Protein AF-A0A812EUV6-F1 (afdb_monomer_lite)

Sequence (77 aa):
MNLIKKMSVRIREIKGNKYLYYTYYEDGKKQEVYCGLASSSEAKRKALEAELDYLKKQKGVLLQRINETESKLNKIN

Organism: NCBI:txid1407055

pLDDT: mean 89.08, std 12.62, range [40.25, 97.25]

Radius of gyration: 17.29 Å; chains: 1; bounding box: 38×17×55 Å

Foldseek 3Di:
DPLADDWDWDWDDDPNWIWTWTWDDDPNDIDIDTQGTPPDPSSVVSNVVVVVVVVVVSVVVVVVVVVVVVVVVVVVD

Structure (mmCIF, N/CA/C/O backbone):
data_AF-A0A812EUV6-F1
#
_entry.id   AF-A0A812EUV6-F1
#
loop_
_atom_site.group_PDB
_atom_site.id
_atom_site.type_symbol
_atom_site.label_atom_id
_atom_site.label_alt_id
_atom_site.label_comp_id
_atom_site.label_asym_id
_atom_site.label_entity_id
_atom_site.label_seq_id
_atom_site.pdbx_PDB_ins_code
_atom_site.Cartn_x
_atom_site.Cartn_y
_atom_site.Cartn_z
_atom_site.occupancy
_atom_site.B_iso_or_equiv
_atom_site.auth_seq_id
_atom_site.auth_comp_id
_atom_site.auth_asym_id
_atom_site.auth_atom_id
_atom_site.pdbx_PDB_model_num
ATOM 1 N N . MET A 1 1 ? -13.805 -8.404 7.814 1.00 40.25 1 MET A N 1
ATOM 2 C CA . MET A 1 1 ? -12.934 -7.329 7.286 1.00 40.25 1 MET A CA 1
ATOM 3 C C . MET A 1 1 ? -11.492 -7.822 7.383 1.00 40.25 1 MET A C 1
ATOM 5 O O . MET A 1 1 ? -10.974 -7.936 8.482 1.00 40.25 1 MET A O 1
ATOM 9 N N . ASN A 1 2 ? -10.915 -8.275 6.264 1.00 42.88 2 ASN A N 1
ATOM 10 C CA . ASN A 1 2 ? -9.604 -8.940 6.212 1.00 42.88 2 ASN A CA 1
ATOM 11 C C . ASN A 1 2 ? -8.485 -7.905 6.378 1.00 42.88 2 ASN A C 1
ATOM 13 O O . ASN A 1 2 ? -8.133 -7.241 5.406 1.00 42.88 2 ASN A O 1
ATOM 17 N N . LEU A 1 3 ? -7.974 -7.736 7.600 1.00 45.09 3 LEU A N 1
ATOM 18 C CA . LEU A 1 3 ? -7.176 -6.560 7.951 1.00 45.09 3 LEU A CA 1
ATOM 19 C C . LEU A 1 3 ? -5.776 -6.487 7.332 1.00 45.09 3 LEU A C 1
ATOM 21 O O . LEU A 1 3 ? -5.181 -5.423 7.386 1.00 45.09 3 LEU A O 1
ATOM 25 N N . ILE A 1 4 ? -5.234 -7.547 6.731 1.00 51.91 4 ILE A N 1
ATOM 26 C CA . ILE A 1 4 ? -3.917 -7.483 6.078 1.00 51.91 4 ILE A CA 1
ATOM 27 C C . ILE A 1 4 ? -3.920 -8.423 4.868 1.00 51.91 4 ILE A C 1
ATOM 29 O O . ILE A 1 4 ? -3.355 -9.515 4.885 1.00 51.91 4 ILE A O 1
ATOM 33 N N . LYS A 1 5 ? -4.616 -8.045 3.790 1.00 55.53 5 LYS A N 1
ATOM 34 C CA . LYS A 1 5 ? -4.385 -8.705 2.497 1.00 55.53 5 LYS A CA 1
ATOM 35 C C . LYS A 1 5 ? -2.999 -8.292 1.984 1.00 55.53 5 LYS A C 1
ATOM 37 O O . LYS A 1 5 ? -2.669 -7.113 1.997 1.00 55.53 5 LYS A O 1
ATOM 42 N N . LYS A 1 6 ? -2.217 -9.288 1.544 1.00 64.44 6 LYS A N 1
ATOM 43 C CA . LYS A 1 6 ? -0.840 -9.195 1.018 1.00 64.44 6 LYS A CA 1
ATOM 44 C C . LYS A 1 6 ? -0.609 -7.917 0.194 1.00 64.44 6 LYS A C 1
ATOM 46 O O . LYS A 1 6 ? -1.026 -7.864 -0.964 1.00 64.44 6 LYS A O 1
ATOM 51 N N . MET A 1 7 ? 0.086 -6.941 0.775 1.00 76.69 7 MET A N 1
ATOM 52 C CA . MET A 1 7 ? 0.794 -5.914 0.013 1.00 76.69 7 MET A CA 1
ATOM 53 C C . MET A 1 7 ? 2.180 -6.444 -0.354 1.00 76.69 7 MET A C 1
ATOM 55 O O . MET A 1 7 ? 2.784 -7.193 0.415 1.00 76.69 7 MET A O 1
ATOM 59 N N . SER A 1 8 ? 2.661 -6.140 -1.553 1.00 87.31 8 SER A N 1
ATOM 60 C CA . SER A 1 8 ? 3.998 -6.567 -1.967 1.00 87.31 8 SER A CA 1
ATOM 61 C C . SER A 1 8 ? 4.442 -5.839 -3.218 1.00 87.31 8 SER A C 1
ATOM 63 O O . SER A 1 8 ? 3.661 -5.706 -4.166 1.00 87.31 8 SER A O 1
ATOM 65 N N . VAL A 1 9 ? 5.727 -5.515 -3.275 1.00 88.12 9 VAL A N 1
ATOM 66 C CA . VAL A 1 9 ? 6.400 -5.229 -4.537 1.00 88.12 9 VAL A CA 1
ATOM 67 C C . VAL A 1 9 ? 6.488 -6.521 -5.358 1.00 88.12 9 VAL A C 1
ATOM 69 O O . VAL A 1 9 ? 6.897 -7.577 -4.872 1.00 88.12 9 VAL A O 1
ATOM 72 N N . ARG A 1 10 ? 6.053 -6.452 -6.614 1.00 91.12 10 ARG A N 1
ATOM 73 C CA . ARG A 1 10 ? 6.065 -7.537 -7.596 1.00 91.12 10 ARG A CA 1
ATOM 74 C C . ARG A 1 10 ? 6.945 -7.142 -8.768 1.00 91.12 10 ARG A C 1
ATOM 76 O O . ARG A 1 10 ? 6.931 -5.995 -9.203 1.00 91.12 10 ARG A O 1
ATOM 83 N N . ILE A 1 11 ? 7.671 -8.118 -9.301 1.00 91.25 11 ILE A N 1
ATOM 84 C CA . ILE A 1 11 ? 8.403 -7.974 -10.557 1.00 91.25 11 ILE A CA 1
ATOM 85 C C . ILE A 1 11 ? 7.659 -8.774 -11.622 1.00 91.25 11 ILE A C 1
ATOM 87 O O . ILE A 1 11 ? 7.346 -9.944 -11.405 1.00 91.25 11 ILE A O 1
ATOM 91 N N . ARG A 1 12 ? 7.371 -8.144 -12.761 1.00 92.50 12 ARG A N 1
ATOM 92 C CA . ARG A 1 12 ? 6.795 -8.792 -13.944 1.00 92.50 12 ARG A CA 1
ATOM 93 C C . ARG A 1 12 ? 7.781 -8.673 -15.094 1.00 92.50 12 ARG A C 1
ATOM 95 O O . ARG A 1 12 ? 8.281 -7.583 -15.356 1.00 92.50 12 ARG A O 1
ATOM 102 N N . GLU A 1 13 ? 8.063 -9.780 -15.766 1.00 94.31 13 GLU A N 1
ATOM 103 C CA . GLU A 1 13 ? 8.920 -9.784 -16.948 1.00 94.31 13 GLU A CA 1
ATOM 104 C C . GLU A 1 13 ? 8.069 -9.721 -18.218 1.00 94.31 13 GLU A C 1
ATOM 106 O O . GLU A 1 13 ? 7.111 -10.479 -18.366 1.00 94.31 13 GLU A O 1
ATOM 111 N N . ILE A 1 14 ? 8.388 -8.789 -19.117 1.00 91.56 14 ILE A N 1
ATOM 112 C CA . ILE A 1 14 ? 7.705 -8.607 -20.400 1.00 91.56 14 ILE A CA 1
ATOM 113 C C . ILE A 1 14 ? 8.779 -8.396 -21.466 1.00 91.56 14 ILE A C 1
ATOM 115 O O . ILE A 1 14 ? 9.521 -7.416 -21.415 1.00 91.56 14 ILE A O 1
ATOM 119 N N . LYS A 1 15 ? 8.865 -9.321 -22.431 1.00 91.31 15 LYS A N 1
ATOM 120 C CA . LYS A 1 15 ? 9.847 -9.287 -23.534 1.00 91.31 15 LYS A CA 1
ATOM 121 C C . LYS A 1 15 ? 11.297 -9.088 -23.043 1.00 91.31 15 LYS A C 1
ATOM 123 O O . LYS A 1 15 ? 12.022 -8.258 -23.578 1.00 91.31 15 LYS A O 1
ATOM 128 N N . GLY A 1 16 ? 11.688 -9.803 -21.983 1.00 92.88 16 GLY A N 1
ATOM 129 C CA . GLY A 1 16 ? 13.034 -9.745 -21.390 1.00 92.88 16 GLY A CA 1
ATOM 130 C C . GLY A 1 16 ? 13.299 -8.549 -20.466 1.00 92.88 16 GLY A C 1
ATOM 131 O O . GLY A 1 16 ? 14.330 -8.504 -19.801 1.00 92.88 16 GLY A O 1
ATOM 132 N N . ASN A 1 17 ? 12.368 -7.595 -20.364 1.00 94.12 17 ASN A N 1
ATOM 133 C CA . ASN A 1 17 ? 12.478 -6.474 -19.436 1.00 94.12 17 ASN A CA 1
ATOM 134 C C . ASN A 1 17 ? 11.709 -6.761 -18.148 1.00 94.12 17 ASN A C 1
ATOM 136 O O . ASN A 1 17 ? 10.555 -7.188 -18.181 1.00 94.12 17 ASN A O 1
ATOM 140 N N . LYS A 1 18 ? 12.336 -6.490 -17.001 1.00 94.81 18 LYS A N 1
ATOM 141 C CA . LYS A 1 18 ? 11.721 -6.638 -15.677 1.00 94.81 18 LYS A CA 1
ATOM 142 C C . LYS A 1 18 ? 11.126 -5.312 -15.229 1.00 94.81 18 LYS A C 1
ATOM 144 O O . LYS A 1 18 ? 11.818 -4.298 -15.218 1.00 94.81 18 LYS A O 1
ATOM 149 N N . TYR A 1 19 ? 9.872 -5.335 -14.801 1.00 94.94 19 TYR A N 1
ATOM 150 C CA . TYR A 1 19 ? 9.105 -4.165 -14.387 1.00 94.94 19 TYR A CA 1
ATOM 151 C C . TYR A 1 19 ? 8.626 -4.320 -12.947 1.00 94.94 19 TYR A C 1
ATOM 153 O O . TYR A 1 19 ? 8.156 -5.390 -12.561 1.00 94.94 19 TYR A O 1
ATOM 161 N N . LEU A 1 20 ? 8.742 -3.253 -12.162 1.00 95.62 20 LEU A N 1
ATOM 162 C CA . LEU A 1 20 ? 8.277 -3.183 -10.783 1.00 95.62 20 LEU A CA 1
ATOM 163 C C . LEU A 1 20 ? 6.834 -2.699 -10.724 1.00 95.62 20 LEU A C 1
ATOM 165 O O . LEU A 1 20 ? 6.461 -1.713 -11.364 1.00 95.62 20 LEU A O 1
ATOM 169 N N . TYR A 1 21 ? 6.057 -3.380 -9.894 1.00 94.62 21 TYR A N 1
ATOM 170 C CA . TYR A 1 21 ? 4.699 -3.013 -9.543 1.00 94.62 21 TYR A CA 1
ATOM 171 C C . TYR A 1 21 ? 4.534 -3.076 -8.032 1.00 94.62 21 TYR A C 1
ATOM 173 O O . TYR A 1 21 ? 4.926 -4.062 -7.410 1.00 94.62 21 TYR A O 1
ATOM 181 N N . TYR A 1 22 ? 3.900 -2.076 -7.437 1.00 94.25 22 TYR A N 1
ATOM 182 C CA . TYR A 1 22 ? 3.400 -2.179 -6.073 1.00 94.25 22 TYR A CA 1
ATOM 183 C C . TYR A 1 22 ? 1.960 -2.696 -6.109 1.00 94.25 22 TYR A C 1
ATOM 185 O O . TYR A 1 22 ? 1.120 -2.181 -6.843 1.00 94.25 22 TYR A O 1
ATOM 193 N N . THR A 1 23 ? 1.677 -3.766 -5.368 1.00 93.25 23 THR A N 1
ATOM 194 C CA . THR A 1 23 ? 0.345 -4.380 -5.305 1.00 93.25 23 THR A CA 1
ATOM 195 C C . THR A 1 23 ? -0.212 -4.269 -3.899 1.00 93.25 23 THR A C 1
ATOM 197 O O . THR A 1 23 ? 0.466 -4.657 -2.950 1.00 93.25 23 THR A O 1
ATOM 200 N N . TYR A 1 24 ? -1.466 -3.842 -3.777 1.00 91.06 24 TYR A N 1
ATOM 201 C CA . TYR A 1 24 ? -2.220 -3.845 -2.523 1.00 91.06 24 TYR A CA 1
ATOM 202 C C . TYR A 1 24 ? -3.684 -4.225 -2.774 1.00 91.06 24 TYR A C 1
ATOM 204 O O . TYR A 1 24 ? -4.107 -4.395 -3.918 1.00 91.06 24 TYR A O 1
ATOM 212 N N . TYR A 1 25 ? -4.459 -4.413 -1.707 1.00 88.00 25 TYR A N 1
ATOM 213 C CA . TYR A 1 25 ? -5.890 -4.690 -1.805 1.00 88.00 25 TYR A CA 1
ATOM 214 C C . TYR A 1 25 ? -6.685 -3.608 -1.095 1.00 88.00 25 TYR A C 1
ATOM 216 O O . TYR A 1 25 ? -6.402 -3.278 0.051 1.00 88.00 25 TYR A O 1
ATOM 224 N N . GLU A 1 26 ? -7.719 -3.123 -1.763 1.00 85.19 26 GLU A N 1
ATOM 225 C CA . GLU A 1 26 ? -8.641 -2.121 -1.248 1.00 85.19 26 GLU A CA 1
ATOM 226 C C . GLU A 1 26 ? -10.067 -2.570 -1.571 1.00 85.19 26 GLU A C 1
ATOM 228 O O . GLU A 1 26 ? -10.344 -2.995 -2.693 1.00 85.19 26 GLU A O 1
ATOM 233 N N . ASP A 1 27 ? -10.938 -2.602 -0.560 1.00 83.88 27 ASP A N 1
ATOM 234 C CA . ASP A 1 27 ? -12.330 -3.072 -0.672 1.00 83.88 27 ASP A CA 1
ATOM 235 C C . ASP A 1 27 ? -12.475 -4.447 -1.341 1.00 83.88 27 ASP A C 1
ATOM 237 O O . ASP A 1 27 ? -13.377 -4.726 -2.129 1.00 83.88 27 ASP A O 1
ATOM 241 N N . GLY A 1 28 ? -11.523 -5.334 -1.048 1.00 84.44 28 GLY A N 1
ATOM 242 C CA . GLY A 1 28 ? -11.477 -6.681 -1.605 1.00 84.44 28 GLY A CA 1
ATOM 243 C C . GLY A 1 28 ? -10.957 -6.766 -3.043 1.00 84.44 28 GLY A C 1
ATOM 244 O O . GLY A 1 28 ? -10.670 -7.881 -3.481 1.00 84.44 28 GLY A O 1
ATOM 245 N N . LYS A 1 29 ? -10.749 -5.636 -3.726 1.00 87.69 29 LYS A N 1
ATOM 246 C CA . LYS A 1 29 ? -10.203 -5.548 -5.084 1.00 87.69 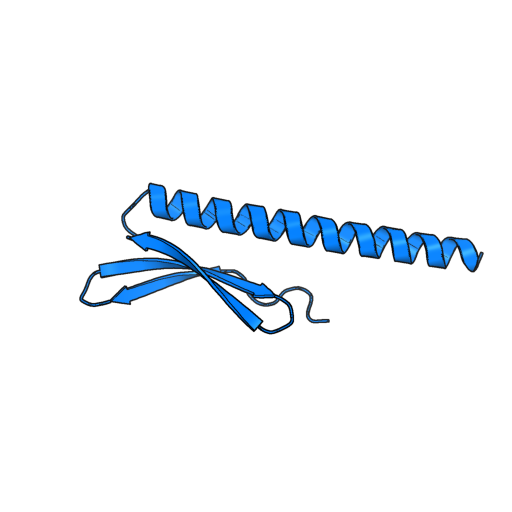29 LYS A CA 1
ATOM 247 C C . LYS A 1 29 ? -8.686 -5.381 -5.051 1.00 87.69 29 LYS A C 1
ATOM 249 O O . LYS A 1 29 ? -8.143 -4.680 -4.200 1.00 87.69 29 LYS A O 1
ATOM 254 N N . LYS A 1 30 ? -7.996 -6.049 -5.976 1.00 89.94 30 LYS A N 1
ATOM 255 C CA . LYS A 1 30 ? -6.547 -5.912 -6.156 1.00 89.94 30 LYS A CA 1
ATOM 256 C C . LYS A 1 30 ? -6.260 -4.607 -6.900 1.00 89.94 30 LYS A C 1
ATOM 258 O O . LYS A 1 30 ? -6.845 -4.376 -7.952 1.00 89.94 30 LYS A O 1
ATOM 263 N N . GLN A 1 31 ? -5.339 -3.813 -6.375 1.00 91.88 31 GLN A N 1
ATOM 264 C CA . GLN A 1 31 ? -4.798 -2.619 -7.012 1.00 91.88 31 GLN A CA 1
ATOM 265 C C . GLN A 1 31 ? -3.339 -2.875 -7.394 1.00 91.88 31 GLN A C 1
ATOM 267 O O . GLN A 1 31 ? -2.595 -3.505 -6.636 1.00 91.88 31 GLN A O 1
ATOM 272 N N . GLU A 1 32 ? -2.933 -2.410 -8.573 1.00 93.19 32 GLU A N 1
ATOM 273 C CA . GLU A 1 32 ? -1.551 -2.485 -9.053 1.00 93.19 32 GLU A CA 1
ATOM 274 C C . GLU A 1 32 ? -1.090 -1.097 -9.502 1.00 93.19 32 GLU A C 1
ATOM 276 O O . GLU A 1 32 ? -1.712 -0.471 -10.356 1.00 93.19 32 GLU A O 1
ATOM 281 N N . VAL A 1 33 ? 0.028 -0.636 -8.946 1.00 93.75 33 VAL A N 1
ATOM 282 C CA . VAL A 1 33 ? 0.690 0.615 -9.318 1.00 93.75 33 VAL A CA 1
ATOM 283 C C . VAL A 1 33 ? 1.958 0.265 -10.078 1.00 93.75 33 VAL A C 1
ATOM 285 O O . VAL A 1 33 ? 2.816 -0.446 -9.558 1.00 93.75 33 VAL A O 1
ATOM 288 N N . TYR A 1 34 ? 2.080 0.744 -11.313 1.00 95.12 34 TYR A N 1
ATOM 289 C CA . TYR A 1 34 ? 3.299 0.590 -12.100 1.00 95.12 34 TYR A CA 1
ATOM 290 C C . TYR A 1 34 ? 4.387 1.548 -11.605 1.00 95.12 34 TYR A C 1
ATOM 292 O O . TYR A 1 34 ? 4.172 2.756 -11.552 1.00 95.12 34 TYR A O 1
ATOM 300 N N . CYS A 1 35 ? 5.564 1.015 -11.274 1.00 94.69 35 CYS A N 1
ATOM 301 C CA . CYS A 1 35 ? 6.664 1.799 -10.712 1.00 94.69 35 CYS A CA 1
ATOM 302 C C . CYS A 1 35 ? 7.784 2.073 -11.727 1.00 94.69 35 CYS A C 1
ATOM 304 O O . CYS A 1 35 ? 8.504 3.057 -11.579 1.00 94.69 35 CYS A O 1
ATOM 306 N N . GLY A 1 36 ? 7.941 1.242 -12.763 1.00 95.00 36 GLY A N 1
ATOM 307 C CA . GLY A 1 36 ? 8.989 1.399 -13.780 1.00 95.00 36 GLY A CA 1
ATOM 308 C C . GLY A 1 36 ? 9.801 0.127 -14.026 1.00 95.00 36 GLY A C 1
ATOM 309 O O . GLY A 1 36 ? 9.419 -0.962 -13.603 1.00 95.00 36 GLY A O 1
ATOM 310 N N . LEU A 1 37 ? 10.946 0.261 -14.699 1.00 96.00 37 LEU A N 1
ATOM 311 C CA . LEU A 1 37 ? 11.909 -0.832 -14.879 1.00 96.00 37 LEU A CA 1
ATOM 3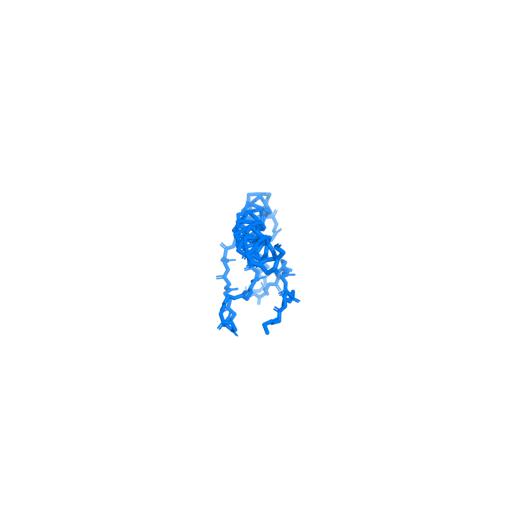12 C C . LEU A 1 37 ? 12.561 -1.218 -13.547 1.00 96.00 37 LEU A C 1
ATOM 314 O O . LEU A 1 37 ? 13.010 -0.356 -12.800 1.00 96.00 37 LEU A O 1
ATOM 318 N N . ALA A 1 38 ? 12.689 -2.515 -13.276 1.00 92.81 38 ALA A N 1
ATOM 319 C CA . ALA A 1 38 ? 13.228 -3.035 -12.020 1.00 92.81 38 ALA A CA 1
ATOM 320 C C . ALA A 1 38 ? 14.703 -2.687 -11.773 1.00 92.81 38 ALA A C 1
ATOM 322 O O . ALA A 1 38 ? 15.153 -2.648 -10.626 1.00 92.81 38 ALA A O 1
ATOM 323 N N . SER A 1 39 ? 15.446 -2.410 -12.844 1.00 92.69 39 SER A N 1
ATOM 324 C CA . SER A 1 39 ? 16.822 -1.917 -12.788 1.00 92.69 39 SER A CA 1
ATOM 325 C C . SER A 1 39 ? 16.920 -0.444 -12.378 1.00 92.69 39 SER A C 1
ATOM 327 O O . SER A 1 39 ? 17.984 -0.017 -11.940 1.00 92.69 39 SER A O 1
ATOM 329 N N . SER A 1 40 ? 15.837 0.334 -12.483 1.00 95.50 40 SER A N 1
ATOM 330 C CA . SER A 1 40 ? 15.848 1.764 -12.174 1.00 95.50 40 SER A CA 1
ATOM 331 C C . SER A 1 40 ? 15.713 2.020 -10.674 1.00 95.50 40 SER A C 1
ATOM 333 O O . SER A 1 40 ? 14.751 1.591 -10.029 1.00 95.50 40 SER A O 1
ATOM 335 N N . SER A 1 41 ? 16.645 2.794 -10.117 1.00 94.38 41 SER A N 1
ATOM 336 C CA . SER A 1 41 ? 16.549 3.308 -8.745 1.00 94.38 41 SER A CA 1
ATOM 337 C C . SER A 1 41 ? 15.307 4.178 -8.541 1.00 94.38 41 SER A C 1
ATOM 339 O O . SER A 1 41 ? 14.705 4.146 -7.470 1.00 94.38 41 SER A O 1
ATOM 341 N N . GLU A 1 42 ? 14.868 4.899 -9.576 1.00 95.50 42 GLU A N 1
ATOM 342 C CA . GLU A 1 42 ? 13.635 5.687 -9.531 1.00 95.50 42 GLU A CA 1
ATOM 343 C C . GLU A 1 42 ? 12.402 4.788 -9.383 1.00 95.50 42 GLU A C 1
ATOM 345 O O . GLU A 1 42 ? 11.495 5.103 -8.617 1.00 95.50 42 GLU A O 1
ATOM 350 N N . ALA A 1 43 ? 12.385 3.629 -10.049 1.00 94.12 43 ALA A N 1
ATOM 351 C CA . ALA A 1 43 ? 11.283 2.680 -9.922 1.00 94.12 43 ALA A CA 1
ATOM 352 C C . ALA A 1 43 ? 11.211 2.065 -8.518 1.00 94.12 43 ALA A C 1
ATOM 354 O O . ALA A 1 43 ? 10.122 1.880 -7.977 1.00 94.12 43 ALA A O 1
ATOM 355 N N . LYS A 1 44 ? 12.364 1.795 -7.893 1.00 93.19 44 LYS A N 1
ATOM 356 C CA . LYS A 1 44 ? 12.423 1.360 -6.488 1.00 93.19 44 LYS A CA 1
ATOM 357 C C . LYS A 1 44 ? 11.894 2.444 -5.550 1.00 93.19 44 LYS A C 1
ATOM 359 O O . LYS A 1 44 ? 11.104 2.136 -4.663 1.00 93.19 44 LYS A O 1
ATOM 364 N N . ARG A 1 45 ? 12.273 3.707 -5.782 1.00 95.94 45 ARG A N 1
ATOM 365 C CA . ARG A 1 45 ? 11.757 4.849 -5.015 1.00 95.94 45 ARG A CA 1
ATOM 366 C C . ARG A 1 45 ? 10.235 4.956 -5.137 1.00 95.94 45 ARG A C 1
ATOM 368 O O . ARG A 1 45 ? 9.563 4.981 -4.116 1.00 95.94 45 ARG A O 1
ATOM 375 N N . LYS A 1 46 ? 9.693 4.898 -6.359 1.00 95.88 46 LYS A N 1
ATOM 376 C CA . LYS A 1 46 ? 8.240 4.920 -6.612 1.00 95.88 46 LYS A CA 1
ATOM 377 C C . LYS A 1 46 ?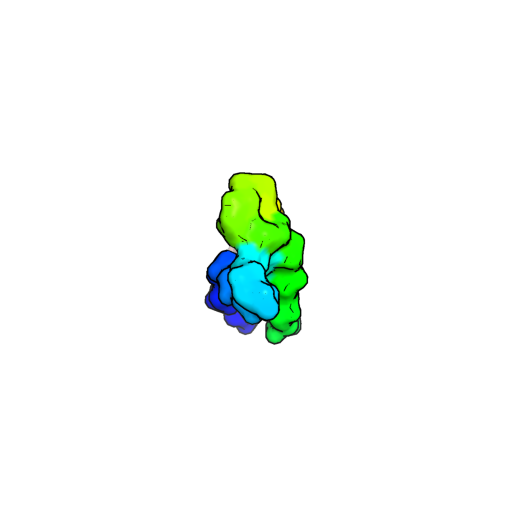 7.497 3.774 -5.925 1.00 95.88 46 LYS A C 1
ATOM 379 O O . LYS A 1 46 ? 6.389 3.968 -5.438 1.00 95.88 46 LYS A O 1
ATOM 384 N N . ALA A 1 47 ? 8.091 2.581 -5.876 1.00 93.44 47 ALA A N 1
ATOM 385 C CA . ALA A 1 47 ? 7.498 1.447 -5.172 1.00 93.44 47 ALA A CA 1
ATOM 386 C C . ALA A 1 47 ? 7.400 1.698 -3.656 1.00 93.44 47 ALA A C 1
ATOM 388 O O . ALA A 1 47 ? 6.357 1.427 -3.069 1.00 93.44 47 ALA A O 1
ATOM 389 N N . LEU A 1 48 ? 8.450 2.263 -3.049 1.00 93.50 48 LEU A N 1
ATOM 390 C CA . LEU A 1 48 ? 8.467 2.628 -1.628 1.00 93.50 48 LEU A CA 1
ATOM 391 C C . LEU A 1 48 ? 7.531 3.801 -1.312 1.00 93.50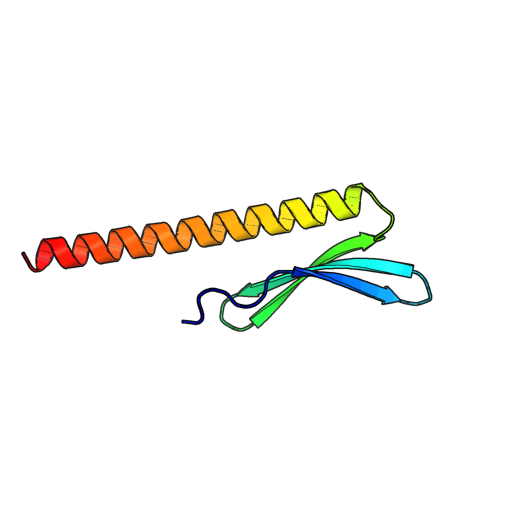 48 LEU A C 1
ATOM 393 O O . LEU A 1 48 ? 6.872 3.792 -0.277 1.00 93.50 48 LEU A O 1
ATOM 397 N N . GLU A 1 49 ? 7.445 4.797 -2.196 1.00 95.81 49 GLU A N 1
ATOM 398 C CA . GLU A 1 49 ? 6.488 5.907 -2.079 1.00 95.81 49 GLU A CA 1
ATOM 399 C C . GLU A 1 49 ? 5.046 5.374 -2.072 1.00 95.81 49 GLU A C 1
ATOM 401 O O . GLU A 1 49 ? 4.275 5.690 -1.166 1.00 95.81 49 GLU A O 1
ATOM 406 N N . ALA A 1 50 ? 4.709 4.476 -3.005 1.00 93.81 50 ALA A N 1
ATOM 407 C CA . ALA A 1 50 ? 3.392 3.843 -3.062 1.00 93.81 50 ALA A CA 1
ATOM 408 C C . ALA A 1 50 ? 3.088 2.989 -1.815 1.00 93.81 50 ALA A C 1
ATOM 410 O O . ALA A 1 50 ? 1.958 2.986 -1.318 1.00 93.81 50 ALA A O 1
ATOM 411 N N . GLU A 1 51 ? 4.091 2.280 -1.290 1.00 93.06 51 GLU A N 1
ATOM 412 C CA . GLU A 1 51 ? 3.971 1.526 -0.042 1.00 93.06 51 GLU A CA 1
ATOM 413 C C . GLU A 1 51 ? 3.701 2.443 1.154 1.00 93.06 51 GLU A C 1
ATOM 415 O O . GLU A 1 51 ? 2.753 2.216 1.912 1.00 93.06 51 GLU A O 1
ATOM 420 N N . LEU A 1 52 ? 4.478 3.518 1.288 1.00 93.44 52 LEU A N 1
ATOM 421 C CA . LEU A 1 52 ? 4.330 4.490 2.365 1.00 93.44 52 LEU A CA 1
ATOM 422 C C . LEU A 1 52 ? 2.955 5.166 2.340 1.00 93.44 52 LEU A C 1
ATOM 424 O O . LEU A 1 52 ? 2.318 5.300 3.387 1.00 93.44 52 LEU A O 1
ATOM 428 N N . ASP A 1 53 ? 2.482 5.578 1.167 1.00 93.56 53 ASP A N 1
ATOM 429 C CA . ASP A 1 53 ? 1.185 6.239 1.026 1.00 93.56 53 ASP A CA 1
ATOM 430 C C . ASP A 1 53 ? 0.032 5.309 1.397 1.00 93.56 53 ASP A C 1
ATOM 432 O O . ASP A 1 53 ? -0.886 5.699 2.129 1.00 93.56 53 ASP A O 1
ATOM 436 N N . TYR A 1 54 ? 0.110 4.041 0.990 1.00 91.06 54 TYR A N 1
ATOM 437 C CA . TYR A 1 54 ? -0.867 3.048 1.412 1.00 91.06 54 TYR A CA 1
ATOM 438 C C . TYR A 1 54 ? -0.836 2.823 2.933 1.00 91.06 54 TYR A C 1
ATOM 440 O O . TYR A 1 54 ? -1.891 2.796 3.571 1.00 91.06 54 TYR A O 1
ATOM 448 N N . LEU A 1 55 ? 0.349 2.708 3.544 1.00 91.31 55 LEU A N 1
ATOM 449 C CA . LEU A 1 55 ? 0.482 2.553 4.999 1.00 91.31 55 LEU A CA 1
ATOM 450 C C . LEU A 1 55 ? -0.092 3.754 5.761 1.00 91.31 55 LEU A C 1
ATOM 452 O O . LEU A 1 55 ? -0.781 3.571 6.767 1.00 91.31 55 LEU A O 1
ATOM 456 N N . LYS A 1 56 ? 0.120 4.981 5.270 1.00 94.06 56 LYS A N 1
ATOM 457 C CA . LYS A 1 56 ? -0.490 6.193 5.839 1.00 94.06 56 LYS A CA 1
ATOM 458 C C . LYS A 1 56 ? -2.016 6.144 5.772 1.00 94.06 56 LYS A C 1
ATOM 460 O O . LYS A 1 56 ? -2.673 6.453 6.766 1.00 94.06 56 LYS A O 1
ATOM 465 N N . LYS A 1 57 ? -2.584 5.706 4.643 1.00 90.81 57 LYS A N 1
ATOM 466 C CA . LYS A 1 57 ? -4.037 5.533 4.486 1.00 90.81 57 LYS A CA 1
ATOM 467 C C . LYS A 1 57 ? -4.587 4.503 5.476 1.00 90.81 57 LYS A C 1
ATOM 469 O O . LYS A 1 57 ? -5.563 4.783 6.169 1.00 90.81 57 LYS A O 1
ATOM 474 N N . GLN A 1 58 ? -3.924 3.352 5.609 1.00 89.75 58 GLN A N 1
ATOM 475 C CA . GLN A 1 58 ? -4.305 2.319 6.580 1.00 89.75 58 GLN A CA 1
ATOM 476 C C . GLN A 1 58 ? -4.239 2.832 8.019 1.00 89.75 58 GLN A C 1
ATOM 478 O O . GLN A 1 58 ? -5.174 2.614 8.787 1.00 89.75 58 GLN A O 1
ATOM 483 N N . LYS A 1 59 ? -3.181 3.571 8.377 1.00 92.62 59 LYS A N 1
ATOM 484 C CA . LYS A 1 59 ? -3.067 4.213 9.692 1.00 92.62 59 LYS A CA 1
ATOM 485 C C . LYS A 1 59 ? -4.267 5.122 9.971 1.00 92.62 59 LYS A C 1
ATOM 487 O O . LYS A 1 59 ? -4.836 5.032 11.052 1.00 92.62 59 LYS A O 1
ATOM 492 N N . GLY A 1 60 ? -4.671 5.956 9.010 1.00 93.38 60 GLY A N 1
ATOM 493 C CA . GLY A 1 60 ? -5.834 6.838 9.155 1.00 93.38 60 GLY A CA 1
ATOM 494 C C . GLY A 1 60 ? -7.133 6.073 9.424 1.00 93.38 60 GLY A C 1
ATOM 495 O O . GLY A 1 60 ? -7.835 6.371 10.388 1.00 93.38 60 GLY A O 1
ATOM 496 N N . VAL A 1 61 ? -7.407 5.032 8.633 1.00 91.38 61 VAL A N 1
ATOM 497 C CA . VAL A 1 61 ? -8.598 4.180 8.808 1.00 91.38 61 VAL A CA 1
ATOM 498 C C . VAL A 1 61 ? -8.594 3.484 10.171 1.00 91.38 61 VAL A C 1
ATOM 500 O O . VAL A 1 61 ? -9.622 3.422 10.844 1.00 91.38 61 VAL A O 1
ATOM 5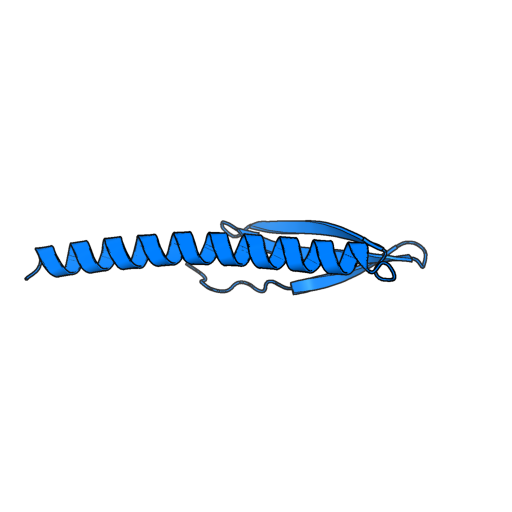03 N N . LEU A 1 62 ? -7.446 2.958 10.599 1.00 92.38 62 LEU A N 1
ATOM 504 C CA . LEU A 1 62 ? -7.326 2.294 11.896 1.00 92.38 62 LEU A CA 1
ATOM 505 C C . LEU A 1 62 ? -7.535 3.270 13.055 1.00 92.38 62 LEU A C 1
ATOM 507 O O . LEU A 1 62 ? -8.284 2.943 13.971 1.00 92.38 62 LEU A O 1
ATOM 511 N N . LEU A 1 63 ? -6.943 4.467 12.994 1.00 96.56 63 LEU A N 1
ATOM 512 C CA . LEU A 1 63 ? -7.133 5.504 14.012 1.00 96.56 63 LEU A CA 1
ATOM 513 C C . LEU A 1 63 ? -8.599 5.918 14.138 1.00 96.56 63 LEU A C 1
ATOM 515 O O . LEU A 1 63 ? -9.114 6.005 15.248 1.00 96.56 63 LEU A O 1
ATOM 519 N N . GLN A 1 64 ? -9.299 6.102 13.017 1.00 95.81 64 GLN A N 1
ATOM 520 C CA . GLN A 1 64 ? -10.728 6.403 13.046 1.00 95.81 64 GLN A CA 1
ATOM 521 C C . GLN A 1 64 ? -11.521 5.296 13.760 1.00 95.81 64 GLN A C 1
ATOM 523 O O . GLN A 1 64 ? -12.341 5.584 14.629 1.00 95.81 64 GLN A O 1
ATOM 528 N N . ARG A 1 65 ? -11.251 4.023 13.445 1.00 94.94 65 ARG A N 1
ATOM 529 C CA . ARG A 1 65 ? -11.946 2.886 14.076 1.00 94.94 65 ARG A CA 1
ATOM 530 C C . ARG A 1 65 ? -11.641 2.760 15.565 1.00 94.94 65 ARG A C 1
ATOM 532 O O . ARG A 1 65 ? -12.533 2.370 16.319 1.00 94.94 65 ARG A O 1
ATOM 539 N N . ILE A 1 66 ? -10.414 3.073 15.981 1.00 96.25 66 ILE A N 1
ATOM 540 C CA . ILE A 1 66 ? -10.034 3.145 17.397 1.00 96.25 66 ILE A CA 1
ATOM 541 C C . ILE A 1 66 ? -10.902 4.199 18.090 1.00 96.25 66 ILE A C 1
ATOM 543 O O . ILE A 1 66 ? -11.666 3.842 18.983 1.00 96.25 66 ILE A O 1
ATOM 547 N N . ASN A 1 67 ? -10.907 5.437 17.588 1.00 97.25 67 ASN A N 1
ATOM 548 C CA . ASN A 1 67 ? -11.673 6.542 18.174 1.00 97.25 67 ASN A CA 1
ATOM 549 C C . ASN A 1 67 ? -13.185 6.251 18.235 1.00 97.25 67 ASN A C 1
ATOM 551 O O . ASN A 1 67 ? -13.851 6.549 19.229 1.00 97.25 67 ASN A O 1
ATOM 555 N N . GLU A 1 68 ? -13.752 5.655 17.180 1.00 96.94 68 GLU A N 1
ATOM 556 C CA . GLU A 1 68 ? -15.160 5.238 17.150 1.00 96.94 68 GLU A CA 1
ATOM 557 C C . GLU A 1 68 ? -15.467 4.168 18.204 1.00 96.94 68 GLU A C 1
ATOM 559 O O . GLU A 1 68 ? -16.545 4.173 18.800 1.00 96.94 68 GLU A O 1
ATOM 564 N N . THR A 1 69 ? -14.538 3.239 18.428 1.00 96.38 69 THR A N 1
ATOM 565 C CA . THR A 1 69 ? -14.698 2.160 19.410 1.00 96.38 69 THR A CA 1
ATOM 566 C C . THR A 1 69 ? -14.563 2.692 20.833 1.00 96.38 69 THR A C 1
ATOM 568 O O . THR A 1 69 ? -15.410 2.388 21.670 1.00 96.38 69 THR A O 1
ATOM 571 N N . GLU A 1 70 ? -13.576 3.548 21.093 1.00 97.06 70 GLU A N 1
ATOM 572 C CA . GLU A 1 70 ? -13.409 4.247 22.373 1.00 97.06 70 GLU A CA 1
ATOM 573 C C . GLU A 1 70 ? -14.646 5.086 22.713 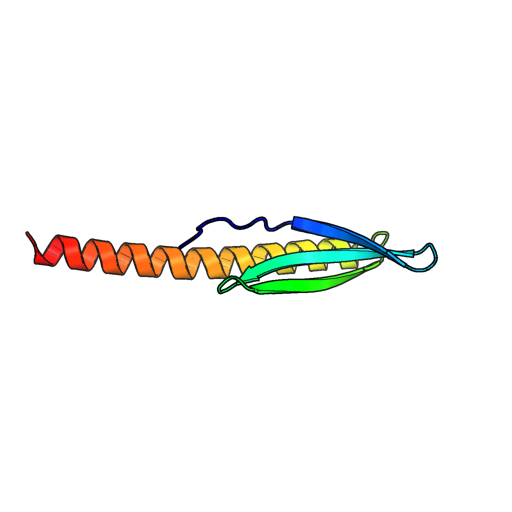1.00 97.06 70 GLU A C 1
ATOM 575 O O . GLU A 1 70 ? -15.181 5.000 23.816 1.00 97.06 70 GLU A O 1
ATOM 580 N N . SER A 1 71 ? -15.185 5.819 21.734 1.00 96.44 71 SER A N 1
ATOM 581 C CA . SER A 1 71 ? -16.413 6.605 21.909 1.00 96.44 71 SER A CA 1
ATOM 582 C C . SER A 1 71 ? -17.631 5.740 22.239 1.00 96.44 71 SER A C 1
ATOM 584 O O . SER A 1 71 ? -18.519 6.185 22.961 1.00 96.44 71 SER A O 1
ATOM 586 N N . LYS A 1 72 ? -17.711 4.517 21.699 1.00 96.50 72 LYS A N 1
ATOM 587 C CA . LYS A 1 72 ? -18.782 3.566 22.034 1.00 96.50 72 LYS A CA 1
ATOM 588 C C . LYS A 1 72 ? -18.612 3.018 23.447 1.00 96.50 72 LYS A C 1
ATOM 590 O O . LYS A 1 72 ? -19.599 2.959 24.169 1.00 96.50 72 LYS A O 1
ATOM 595 N N . LEU A 1 73 ? -17.389 2.668 23.848 1.00 95.12 73 LEU A N 1
ATOM 596 C CA . LEU A 1 73 ? -17.094 2.192 25.203 1.00 95.12 73 LEU A CA 1
ATOM 597 C C . LEU A 1 73 ? -17.451 3.244 26.259 1.00 95.12 73 LEU A C 1
ATOM 599 O O . LEU A 1 73 ? -18.142 2.928 27.222 1.00 95.12 73 LEU A O 1
ATOM 603 N N . ASN A 1 74 ? -17.082 4.505 26.028 1.00 94.00 74 ASN A N 1
ATOM 604 C CA . ASN A 1 74 ? -17.386 5.612 26.940 1.00 94.00 74 ASN A CA 1
ATOM 605 C C . ASN A 1 74 ? -18.883 5.931 27.075 1.00 94.00 74 ASN A C 1
ATOM 607 O O . ASN A 1 74 ? -19.250 6.658 27.983 1.00 94.00 74 ASN A O 1
ATOM 611 N N . LYS A 1 75 ? -19.737 5.454 26.161 1.00 91.94 75 LYS A N 1
ATOM 612 C CA . LYS A 1 75 ? -21.201 5.618 26.244 1.00 91.94 75 LYS A CA 1
ATOM 613 C C . LYS A 1 75 ? -21.898 4.463 26.964 1.00 91.94 75 LYS A C 1
ATOM 615 O O . LYS A 1 75 ? -23.092 4.560 27.226 1.00 91.94 75 LYS A O 1
ATOM 620 N N . ILE A 1 76 ? -21.195 3.347 27.157 1.00 92.00 76 ILE A N 1
ATOM 621 C CA . ILE A 1 76 ? -21.712 2.152 27.838 1.00 92.00 76 ILE A CA 1
ATOM 622 C C . ILE A 1 76 ? -21.395 2.213 29.341 1.00 92.00 76 ILE A C 1
ATOM 624 O O . ILE A 1 76 ? -22.158 1.665 30.133 1.00 92.00 76 ILE A O 1
ATOM 628 N N . ASN A 1 77 ? -20.296 2.879 29.709 1.00 60.09 77 ASN A N 1
ATOM 629 C CA . ASN A 1 77 ? -19.956 3.241 31.089 1.00 60.09 77 ASN A CA 1
ATOM 630 C C . ASN A 1 77 ? -20.642 4.544 31.508 1.00 60.09 77 ASN A C 1
ATOM 632 O O . ASN A 1 77 ? -20.893 4.687 32.723 1.00 60.09 77 ASN A O 1
#

Secondary structure (DSSP, 8-state):
--TT---EEEEEEETTEEEEEEEEEETTEEEEEEEEETT-HHHHHHHHHHHHHHHHHHHHHHHHHHHHHHHHHTTT-